Protein AF-A0A519YPD6-F1 (afdb_monomer)

Sequence (74 aa):
EYGSFEKWLEANHPKTKEEWVKLFKQTFKFTGGEIVNEFLMSIGFLPGAHDASCKISKQIMKAKPAWARKKVGK

Radius of gyration: 13.24 Å; Cα contacts (8 Å, |Δi|>4): 49; chains: 1; bounding box: 34×23×30 Å

Foldseek 3Di:
DQPDPVSVLVVVPDDDLVRQLVVCVVPHPPCHSVNSVVVCCVQQNDPDPDDPPDPCVVVVVVVCRNVNDDPPDD

pLDDT: mean 92.18, std 11.61, range [35.06, 98.44]

Structure (mmCIF, N/CA/C/O backbone):
data_AF-A0A519YPD6-F1
#
_entry.id   AF-A0A519YPD6-F1
#
loop_
_atom_site.group_PDB
_atom_site.id
_atom_site.type_symbol
_atom_site.label_atom_id
_atom_site.label_alt_id
_atom_site.label_comp_id
_atom_site.label_asym_id
_atom_site.label_entity_id
_atom_site.label_seq_id
_atom_site.pdbx_PDB_ins_code
_atom_site.Cartn_x
_atom_site.Cartn_y
_atom_site.Cartn_z
_atom_site.occupancy
_atom_site.B_iso_or_equiv
_atom_site.auth_seq_id
_atom_site.auth_comp_id
_atom_site.auth_asym_id
_atom_site.auth_atom_id
_atom_site.pdbx_PDB_model_num
ATOM 1 N N . GLU A 1 1 ? -17.490 -11.310 9.365 1.00 71.81 1 GLU A N 1
ATOM 2 C CA . GLU A 1 1 ? -16.973 -10.217 8.510 1.00 71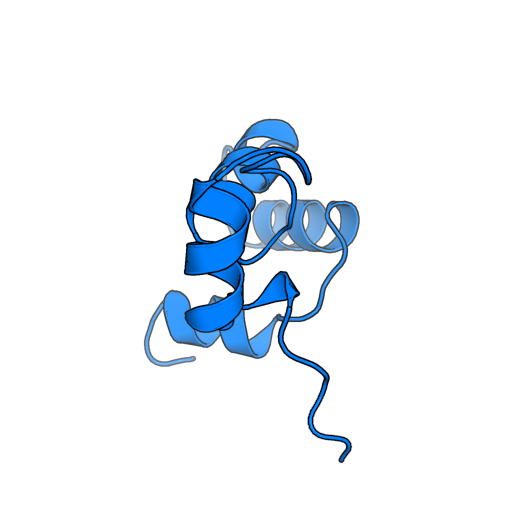.81 1 GLU A CA 1
ATOM 3 C C . GLU A 1 1 ? -15.714 -10.692 7.790 1.00 71.81 1 GLU A C 1
ATOM 5 O O . GLU A 1 1 ? -14.878 -11.248 8.479 1.00 71.81 1 GLU A O 1
ATOM 10 N N . TYR A 1 2 ? -15.638 -10.565 6.453 1.00 91.19 2 TYR A N 1
ATOM 11 C CA . TYR A 1 2 ? -14.559 -10.884 5.472 1.00 91.19 2 TYR A CA 1
ATOM 12 C C . TYR A 1 2 ? -13.659 -12.142 5.622 1.00 91.19 2 TYR A C 1
ATOM 14 O O . TYR A 1 2 ? -13.178 -12.651 4.616 1.00 91.19 2 TYR A O 1
ATOM 22 N N . GLY A 1 3 ? -13.438 -12.703 6.809 1.00 95.88 3 GLY A N 1
ATOM 23 C CA . GLY A 1 3 ? -12.693 -13.936 7.081 1.00 95.88 3 GLY A CA 1
ATOM 24 C C . GLY A 1 3 ? -11.189 -13.738 7.283 1.00 95.88 3 GLY A C 1
ATOM 25 O O . GLY A 1 3 ? -10.580 -14.498 8.026 1.00 95.88 3 GLY A O 1
ATOM 26 N N . SER A 1 4 ? -10.588 -12.722 6.661 1.00 96.75 4 SER A N 1
ATOM 27 C CA . SER A 1 4 ? -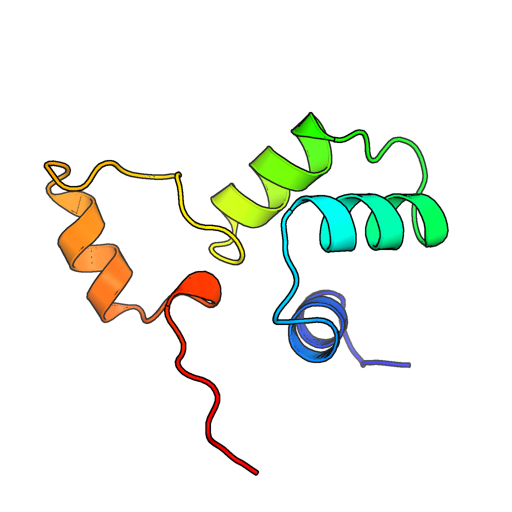9.189 -12.329 6.873 1.00 96.75 4 SER A CA 1
ATOM 28 C C . SER A 1 4 ? -8.956 -10.872 6.457 1.00 96.75 4 SER A C 1
ATOM 30 O O . SER A 1 4 ? -9.783 -10.280 5.758 1.00 96.75 4 SER A O 1
ATOM 32 N N . PHE A 1 5 ? -7.818 -10.295 6.860 1.00 96.44 5 PHE A N 1
ATOM 33 C CA . PHE A 1 5 ? -7.422 -8.950 6.428 1.00 96.44 5 PHE A CA 1
ATOM 34 C C . PHE A 1 5 ? -7.170 -8.880 4.916 1.00 96.44 5 PHE A C 1
ATOM 36 O O . PHE A 1 5 ? -7.597 -7.932 4.268 1.00 96.44 5 PHE A O 1
ATOM 43 N N . GLU A 1 6 ? -6.567 -9.920 4.336 1.00 95.81 6 GLU A N 1
ATOM 44 C CA . GLU A 1 6 ? -6.402 -10.040 2.884 1.00 95.81 6 GLU A CA 1
ATOM 45 C C . GLU A 1 6 ? -7.754 -9.984 2.162 1.00 95.81 6 GLU A C 1
ATOM 47 O O . GLU A 1 6 ? -7.940 -9.156 1.275 1.00 95.81 6 GLU A O 1
ATOM 52 N N . LYS A 1 7 ? -8.742 -10.775 2.602 1.00 96.44 7 LYS A N 1
ATOM 53 C CA . LYS A 1 7 ? -10.090 -10.753 2.014 1.00 96.44 7 LYS A CA 1
ATOM 54 C C . LYS A 1 7 ? -10.787 -9.403 2.191 1.00 96.44 7 LYS A C 1
ATOM 56 O O . LYS A 1 7 ? -11.556 -8.997 1.323 1.00 96.44 7 LYS A O 1
ATOM 61 N N . TRP A 1 8 ? -10.520 -8.691 3.287 1.00 97.38 8 TRP A N 1
ATO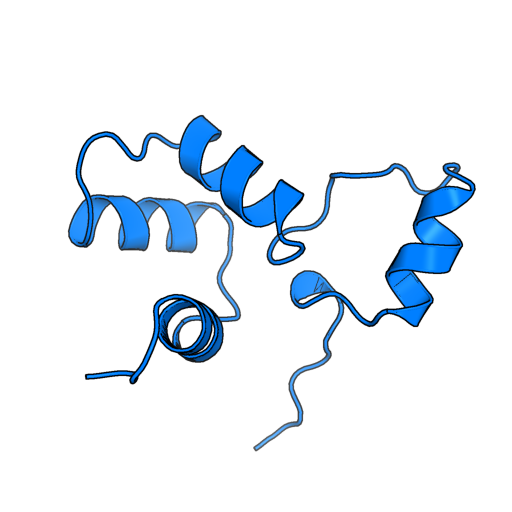M 62 C CA . TRP A 1 8 ? -10.999 -7.319 3.474 1.00 97.38 8 TRP A CA 1
ATOM 63 C C . TRP A 1 8 ? -10.344 -6.346 2.481 1.00 97.38 8 TRP A C 1
ATOM 65 O O . TRP A 1 8 ? -11.041 -5.510 1.907 1.00 97.38 8 TRP A O 1
ATOM 75 N N . LEU A 1 9 ? -9.038 -6.471 2.217 1.00 97.06 9 LEU A N 1
ATOM 76 C CA . LEU A 1 9 ? -8.347 -5.678 1.196 1.00 97.06 9 LEU A CA 1
ATOM 77 C C . LEU A 1 9 ? -8.893 -5.983 -0.203 1.00 97.06 9 LEU A C 1
ATOM 79 O O . LEU A 1 9 ? -9.195 -5.064 -0.961 1.00 97.06 9 LEU A O 1
ATOM 83 N N . GLU A 1 10 ? -9.080 -7.258 -0.542 1.00 95.12 10 GLU A N 1
ATOM 84 C CA . GLU A 1 10 ? -9.633 -7.661 -1.837 1.00 95.12 10 GLU A CA 1
ATOM 85 C C . GLU A 1 10 ? -11.057 -7.150 -2.049 1.00 95.12 10 GLU A C 1
ATOM 87 O O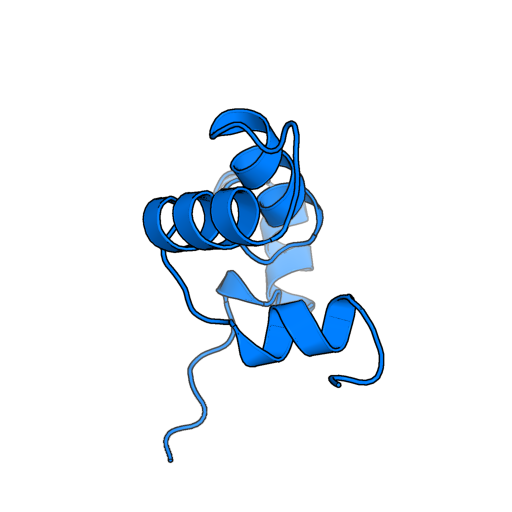 . GLU A 1 10 ? -11.357 -6.630 -3.120 1.00 95.12 10 GLU A O 1
ATOM 92 N N . ALA A 1 11 ? -11.913 -7.221 -1.028 1.00 95.31 11 ALA A N 1
ATOM 93 C CA . ALA A 1 11 ? -13.281 -6.718 -1.115 1.00 95.31 11 ALA A CA 1
ATOM 94 C C . ALA A 1 11 ? -13.365 -5.190 -1.264 1.00 95.31 11 ALA A C 1
ATOM 96 O O . ALA A 1 11 ? -14.344 -4.673 -1.800 1.00 95.31 11 ALA A O 1
ATOM 97 N N . ASN A 1 12 ? -12.349 -4.463 -0.793 1.00 95.44 12 ASN A N 1
ATOM 98 C CA . ASN A 1 12 ? -12.253 -3.015 -0.955 1.00 95.44 12 ASN A CA 1
ATOM 99 C C . ASN A 1 12 ? -11.541 -2.598 -2.249 1.00 95.44 12 ASN A C 1
ATOM 101 O O . ASN A 1 12 ? -11.652 -1.439 -2.645 1.00 95.44 12 ASN A O 1
ATOM 105 N N . HIS A 1 13 ? -10.821 -3.503 -2.909 1.00 94.06 13 HIS A N 1
ATOM 106 C CA . HIS A 1 13 ? -10.119 -3.231 -4.156 1.00 94.06 13 HIS A CA 1
ATOM 107 C C . HIS A 1 13 ? -11.083 -3.265 -5.365 1.00 94.06 13 HIS A C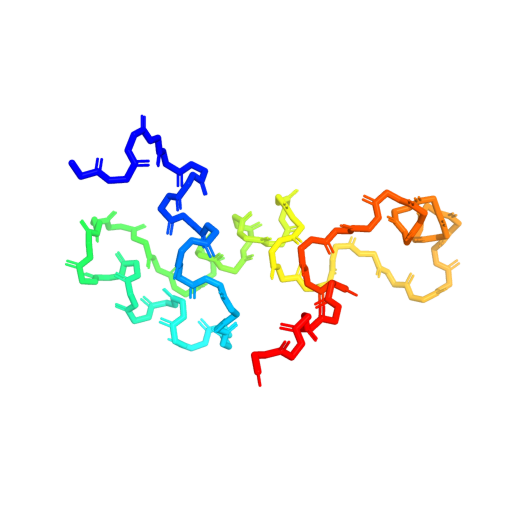 1
ATOM 109 O O . HIS A 1 13 ? -11.971 -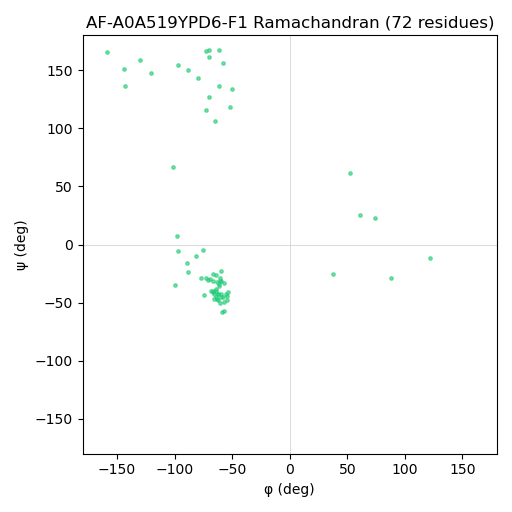4.116 -5.423 1.00 94.06 13 HIS A O 1
ATOM 115 N N . PRO A 1 14 ? -10.907 -2.400 -6.383 1.00 95.19 14 PRO A N 1
ATOM 116 C CA . PRO A 1 14 ? -9.882 -1.364 -6.507 1.00 95.19 14 PRO A CA 1
ATOM 117 C C . PRO A 1 14 ? -10.296 -0.025 -5.889 1.00 95.19 14 PRO A C 1
ATOM 119 O O . PRO A 1 14 ? -11.470 0.340 -5.897 1.00 95.19 14 PRO A O 1
ATOM 122 N N . LYS A 1 15 ? -9.292 0.718 -5.419 1.00 95.62 15 LYS A N 1
ATOM 123 C CA . LYS A 1 15 ? -9.391 2.079 -4.876 1.00 95.62 15 LYS A CA 1
ATOM 124 C C . LYS A 1 15 ? -8.157 2.888 -5.261 1.00 95.62 15 LYS A C 1
ATOM 126 O O . LYS A 1 15 ? -7.078 2.307 -5.416 1.00 95.62 15 LYS A O 1
ATOM 131 N N . THR A 1 16 ? -8.302 4.203 -5.390 1.00 95.75 16 THR A N 1
ATOM 132 C CA . THR A 1 16 ? -7.159 5.123 -5.501 1.00 95.75 16 THR A CA 1
ATOM 133 C C . THR A 1 16 ? -6.404 5.216 -4.172 1.00 95.75 16 THR A C 1
ATOM 135 O O . THR A 1 16 ? -6.900 4.778 -3.129 1.00 95.75 16 THR A O 1
ATOM 138 N N . LYS A 1 17 ? -5.199 5.804 -4.179 1.00 96.19 17 LYS A N 1
ATOM 139 C CA . LYS A 1 17 ? -4.421 6.048 -2.952 1.00 96.19 17 LYS A CA 1
ATOM 140 C C . LYS A 1 17 ? -5.243 6.842 -1.932 1.00 96.19 17 LYS A C 1
ATOM 142 O O . LYS A 1 17 ? -5.282 6.485 -0.760 1.00 96.19 17 LYS A O 1
ATOM 147 N N . GLU A 1 18 ? -5.943 7.880 -2.370 1.00 97.50 18 GLU A N 1
ATOM 148 C CA . GLU A 1 18 ? -6.738 8.767 -1.517 1.00 97.50 18 GLU A CA 1
ATOM 149 C C . GLU A 1 18 ? -7.920 8.023 -0.886 1.00 97.50 18 GLU A C 1
ATOM 151 O O . GLU A 1 18 ? -8.188 8.166 0.310 1.00 97.50 18 GLU A O 1
ATOM 156 N N . GLU A 1 19 ? -8.600 7.186 -1.671 1.00 98.25 19 GLU A N 1
ATOM 157 C CA . GLU A 1 19 ? -9.696 6.342 -1.193 1.00 98.25 19 GLU A CA 1
ATOM 158 C C . GLU A 1 19 ? -9.211 5.308 -0.172 1.00 98.25 19 GLU A C 1
ATOM 160 O O . GLU A 1 19 ? -9.871 5.093 0.847 1.00 98.25 19 GLU A O 1
ATOM 165 N N . TRP A 1 20 ? -8.040 4.709 -0.403 1.00 98.12 20 TRP A N 1
ATOM 166 C CA . TRP A 1 20 ? -7.398 3.813 0.555 1.00 98.12 20 TRP A CA 1
ATOM 167 C C . TRP A 1 20 ? -7.029 4.522 1.853 1.00 98.12 20 TRP A C 1
ATOM 169 O O . TRP A 1 20 ? -7.351 4.021 2.927 1.00 98.12 20 TRP A O 1
ATOM 179 N N . VAL A 1 21 ? -6.411 5.701 1.777 1.00 98.19 21 VAL A N 1
ATOM 180 C CA . VAL A 1 21 ? -6.059 6.496 2.961 1.00 98.19 21 VAL A CA 1
ATOM 181 C C . VAL A 1 21 ? -7.311 6.847 3.761 1.00 98.19 21 VAL A C 1
ATOM 183 O O . VAL A 1 21 ? -7.309 6.732 4.987 1.00 98.19 21 VAL A O 1
ATOM 186 N N . LYS A 1 22 ? -8.401 7.238 3.091 1.00 98.38 22 LYS A N 1
ATOM 187 C CA . LYS A 1 22 ? -9.677 7.525 3.754 1.00 98.38 22 LYS A CA 1
ATOM 188 C C . LYS A 1 22 ? -10.234 6.288 4.459 1.00 98.38 22 LYS A C 1
ATOM 190 O O . LYS A 1 22 ? -10.593 6.385 5.630 1.00 98.38 22 LYS A O 1
ATOM 195 N N . LEU A 1 23 ? -10.263 5.142 3.779 1.00 98.44 23 LEU A N 1
ATOM 196 C CA . LEU A 1 23 ? -10.742 3.882 4.346 1.00 98.44 23 LEU A CA 1
ATOM 197 C C . LEU A 1 23 ? -9.909 3.464 5.565 1.00 98.44 23 LEU A C 1
ATOM 199 O O . LEU A 1 23 ? -10.453 3.218 6.637 1.00 98.44 23 LEU A O 1
ATOM 203 N N . PHE A 1 24 ? -8.583 3.457 5.437 1.00 98.31 24 PHE A N 1
ATOM 204 C CA . PHE A 1 24 ? -7.687 3.080 6.528 1.00 98.31 24 PHE A CA 1
ATOM 205 C C . PHE A 1 24 ? -7.809 4.008 7.738 1.00 98.31 24 PHE A C 1
ATOM 207 O O . PHE A 1 24 ? -7.734 3.514 8.857 1.00 98.31 24 PHE A O 1
ATOM 214 N N . LYS A 1 25 ? -8.034 5.316 7.548 1.00 97.44 25 LYS A N 1
ATOM 215 C CA . LYS A 1 25 ? -8.285 6.262 8.653 1.00 97.44 25 LYS A CA 1
ATOM 216 C C . LYS A 1 25 ? -9.629 6.040 9.348 1.00 97.44 25 LYS A C 1
ATOM 218 O O . LYS A 1 25 ? -9.760 6.360 10.524 1.00 97.44 25 LYS A O 1
ATOM 223 N N . GLN A 1 26 ? -10.630 5.537 8.625 1.00 97.81 26 GLN A N 1
ATOM 224 C CA . GLN A 1 26 ? -11.937 5.197 9.194 1.00 97.81 26 GLN A CA 1
ATOM 225 C C . GLN A 1 26 ? -11.897 3.877 9.974 1.00 97.81 26 GLN A C 1
ATOM 227 O O . GLN A 1 26 ? -12.669 3.705 10.912 1.00 97.81 26 GLN A O 1
ATOM 232 N N . THR A 1 27 ? -11.010 2.953 9.595 1.00 97.88 27 THR A N 1
ATOM 233 C CA . THR A 1 27 ? -10.942 1.602 10.173 1.00 97.88 27 THR A CA 1
ATOM 234 C C . THR A 1 27 ? -9.845 1.442 11.231 1.00 97.88 27 THR A C 1
ATOM 236 O O . THR A 1 27 ? -10.037 0.724 12.208 1.00 97.88 27 THR A O 1
ATOM 239 N N . PHE A 1 28 ? -8.702 2.109 11.069 1.00 97.69 28 PHE A N 1
ATOM 240 C CA . PHE A 1 28 ? -7.502 1.919 11.886 1.00 97.69 28 PHE A CA 1
ATOM 241 C C . PHE A 1 28 ? -6.945 3.251 12.402 1.00 97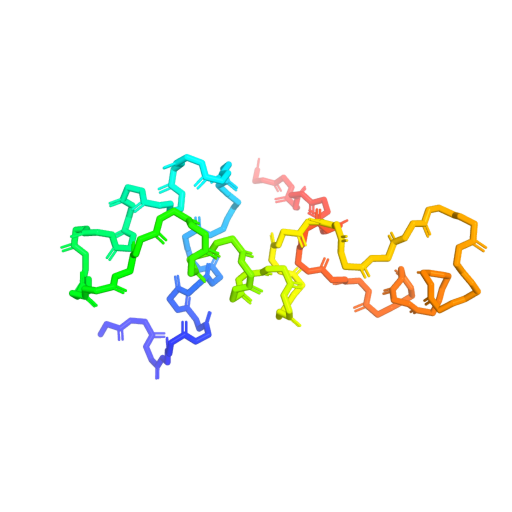.69 28 PHE A C 1
ATOM 243 O O . PHE A 1 28 ? -7.188 4.319 11.841 1.00 97.69 28 PHE A O 1
ATOM 250 N N . LYS A 1 29 ? -6.152 3.189 13.477 1.00 97.75 29 LYS A N 1
ATOM 251 C CA . LYS A 1 29 ? -5.418 4.345 14.016 1.00 97.75 29 LYS A CA 1
ATOM 252 C C . LYS A 1 29 ? -3.979 4.356 13.498 1.00 97.75 29 LYS A C 1
ATOM 254 O O . LYS A 1 29 ? -3.431 3.306 13.187 1.00 97.75 29 LYS A O 1
ATOM 259 N N . PHE A 1 30 ? -3.368 5.542 13.452 1.00 96.44 30 PHE A N 1
ATOM 260 C CA . PHE A 1 30 ? -1.971 5.750 13.029 1.00 96.44 30 PHE A CA 1
ATOM 261 C C . PHE A 1 30 ? -1.656 5.331 11.582 1.00 96.44 30 PHE A C 1
ATOM 263 O O . PHE A 1 30 ? -0.511 5.075 11.229 1.00 96.44 30 PHE A O 1
ATOM 270 N N . THR A 1 31 ? -2.660 5.325 10.710 1.00 97.00 31 THR A N 1
ATOM 271 C CA . THR A 1 31 ? -2.541 4.991 9.285 1.00 97.00 31 THR A CA 1
ATOM 272 C C . THR A 1 31 ? -2.519 6.266 8.437 1.00 97.00 31 THR A C 1
ATOM 274 O O . THR A 1 31 ? -3.449 6.598 7.700 1.00 97.00 31 THR A O 1
ATOM 277 N N . GLY A 1 32 ? -1.442 7.044 8.596 1.00 94.88 32 GLY A N 1
ATOM 278 C CA . GLY A 1 32 ? -1.187 8.250 7.801 1.00 94.88 32 GLY A CA 1
ATOM 279 C C . GLY A 1 32 ? -1.033 7.957 6.302 1.00 94.88 32 GLY A C 1
ATOM 280 O O . GLY A 1 32 ? -0.874 6.808 5.899 1.00 94.88 32 GLY A O 1
ATOM 281 N N . GLY A 1 33 ? -1.060 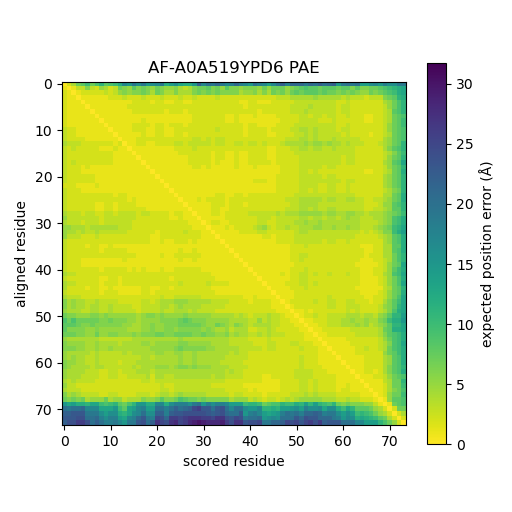9.006 5.472 1.00 97.38 33 GLY A N 1
ATOM 282 C CA . GLY A 1 33 ? -1.034 8.873 4.008 1.00 97.38 33 GLY A CA 1
ATOM 283 C C . GLY A 1 33 ? 0.144 8.047 3.481 1.00 97.38 33 GLY A C 1
ATOM 284 O O . GLY A 1 33 ? -0.063 7.117 2.705 1.00 97.38 33 GLY A O 1
ATOM 285 N N . GLU A 1 34 ? 1.352 8.342 3.964 1.00 98.00 34 GLU A N 1
ATOM 286 C CA . GLU A 1 34 ? 2.570 7.620 3.574 1.00 98.00 34 GLU A CA 1
ATOM 287 C C . GLU A 1 34 ? 2.582 6.181 4.092 1.00 98.00 34 GLU A C 1
ATOM 289 O O . GLU A 1 34 ? 2.898 5.267 3.346 1.00 98.00 34 GLU A O 1
ATOM 294 N N . ILE A 1 35 ? 2.122 5.941 5.324 1.00 97.94 35 ILE A N 1
ATOM 295 C CA . ILE A 1 35 ? 2.046 4.579 5.880 1.00 97.94 35 ILE A CA 1
ATOM 296 C C . ILE A 1 35 ? 1.139 3.692 5.019 1.00 97.94 35 ILE A C 1
ATOM 298 O O . ILE A 1 35 ? 1.504 2.566 4.692 1.00 97.94 35 ILE A O 1
ATOM 302 N N . VAL A 1 36 ? -0.033 4.199 4.623 1.00 98.38 36 VAL A N 1
ATOM 303 C CA . VAL A 1 36 ? -0.971 3.456 3.767 1.00 98.38 36 VAL A CA 1
ATOM 304 C C . VAL A 1 36 ? -0.392 3.249 2.366 1.00 98.38 36 VAL A C 1
ATOM 306 O O . VAL A 1 36 ? -0.542 2.165 1.807 1.00 98.38 36 VAL A O 1
ATOM 309 N N . ASN A 1 37 ? 0.285 4.260 1.814 1.00 98.19 37 ASN A N 1
ATOM 310 C CA . ASN A 1 37 ? 0.953 4.170 0.518 1.00 98.19 37 ASN A CA 1
ATOM 311 C C . ASN A 1 37 ? 2.008 3.064 0.495 1.00 98.19 37 ASN A C 1
ATOM 313 O O . ASN A 1 37 ? 1.902 2.142 -0.310 1.00 98.19 37 ASN A O 1
ATOM 317 N N . GLU A 1 38 ? 2.983 3.144 1.403 1.00 98.19 38 GLU A N 1
ATOM 318 C CA . GLU A 1 38 ? 4.104 2.209 1.476 1.00 98.19 38 GLU A CA 1
ATOM 319 C C . GLU A 1 38 ? 3.618 0.792 1.765 1.00 98.19 38 GLU A C 1
ATOM 321 O O . GLU A 1 38 ? 4.032 -0.158 1.099 1.00 98.19 38 GLU A O 1
ATOM 326 N N . PHE A 1 39 ? 2.666 0.643 2.692 1.00 98.19 39 PHE A N 1
ATOM 327 C CA . PHE A 1 39 ? 2.062 -0.651 2.981 1.00 98.19 39 PHE A CA 1
ATOM 328 C C . PHE A 1 39 ? 1.435 -1.266 1.724 1.00 98.19 39 PHE A C 1
ATOM 330 O O . PHE A 1 39 ? 1.841 -2.352 1.311 1.00 98.19 39 PHE A O 1
ATOM 337 N N . LEU A 1 40 ? 0.495 -0.575 1.071 1.00 98.19 40 LEU A N 1
ATOM 338 C CA . LEU A 1 40 ? -0.215 -1.116 -0.093 1.00 98.19 40 LEU A CA 1
ATOM 339 C C . LEU A 1 40 ? 0.694 -1.319 -1.308 1.00 98.19 40 LEU A C 1
ATOM 341 O O . LEU A 1 40 ? 0.463 -2.243 -2.090 1.00 98.19 40 LEU A O 1
ATOM 345 N N . MET A 1 41 ? 1.721 -0.486 -1.469 1.00 97.12 41 MET A N 1
ATOM 346 C CA . MET A 1 41 ? 2.743 -0.663 -2.494 1.00 97.12 41 MET A CA 1
ATOM 347 C C . MET A 1 41 ? 3.563 -1.933 -2.234 1.00 97.12 41 MET A C 1
ATOM 349 O O . MET A 1 41 ? 3.711 -2.755 -3.139 1.00 97.12 41 MET A O 1
ATOM 353 N N . SER A 1 42 ? 4.017 -2.147 -0.992 1.00 96.44 42 SER A N 1
ATOM 354 C CA . SER A 1 42 ? 4.818 -3.320 -0.609 1.00 96.44 42 SER A CA 1
ATOM 355 C C . SER A 1 42 ? 4.093 -4.653 -0.820 1.00 96.44 42 SER A C 1
ATOM 357 O O . SER A 1 42 ? 4.725 -5.646 -1.171 1.00 96.44 42 SER A O 1
ATOM 359 N N . ILE A 1 43 ? 2.762 -4.671 -0.682 1.00 96.38 43 ILE A N 1
ATOM 360 C CA . ILE A 1 43 ? 1.934 -5.870 -0.892 1.00 96.38 43 ILE A CA 1
ATOM 361 C C . ILE A 1 43 ? 1.282 -5.934 -2.285 1.00 96.38 43 ILE A C 1
ATOM 363 O O . ILE A 1 43 ? 0.444 -6.795 -2.547 1.00 96.38 43 ILE A O 1
ATOM 367 N N . GLY A 1 44 ? 1.632 -5.023 -3.198 1.00 95.81 44 GLY A N 1
ATOM 368 C CA . GLY A 1 44 ? 1.183 -5.068 -4.592 1.00 95.81 44 GLY A CA 1
ATOM 369 C C . GLY A 1 44 ? -0.283 -4.680 -4.827 1.00 95.81 44 GLY A C 1
ATOM 370 O O . GLY A 1 44 ? -0.850 -5.052 -5.857 1.00 95.81 44 GLY A O 1
ATOM 371 N N . PHE A 1 45 ? -0.896 -3.912 -3.924 1.00 96.94 45 PHE A N 1
ATOM 372 C CA . PHE A 1 45 ? -2.218 -3.295 -4.110 1.00 96.94 45 PHE A CA 1
ATOM 373 C C . PHE A 1 45 ? -2.157 -1.919 -4.777 1.00 96.94 45 PHE A C 1
ATOM 375 O O . PHE A 1 45 ? -3.130 -1.522 -5.421 1.00 96.94 45 PHE A O 1
ATOM 382 N N . LEU A 1 46 ? -1.018 -1.230 -4.673 1.00 96.69 46 LEU A N 1
ATOM 383 C CA . LEU A 1 46 ? -0.701 -0.019 -5.428 1.00 96.69 46 LEU A CA 1
ATOM 384 C C . LEU A 1 46 ? 0.569 -0.228 -6.272 1.00 96.69 46 LEU A C 1
ATOM 386 O O . LEU A 1 46 ? 1.453 -0.988 -5.867 1.00 96.69 46 LEU A O 1
ATOM 390 N N . PRO A 1 47 ? 0.673 0.414 -7.450 1.00 94.38 47 PRO A N 1
ATOM 391 C CA . PRO A 1 47 ? 1.910 0.428 -8.222 1.00 94.38 47 PRO A CA 1
ATOM 392 C C . PRO A 1 47 ? 2.956 1.341 -7.558 1.00 94.38 47 PRO A C 1
ATOM 394 O O . PRO A 1 47 ? 2.622 2.155 -6.701 1.00 94.38 47 PRO A O 1
ATOM 397 N N . GLY A 1 48 ? 4.214 1.240 -7.997 1.00 92.88 48 GLY A N 1
ATOM 398 C CA . GLY A 1 48 ? 5.289 2.166 -7.602 1.00 92.88 48 GLY A CA 1
ATOM 399 C C . GLY A 1 48 ? 6.506 1.518 -6.940 1.00 92.88 48 GLY A C 1
ATOM 400 O O . GLY A 1 48 ? 7.541 2.161 -6.854 1.00 92.88 48 GLY A O 1
ATOM 401 N N . ALA A 1 49 ? 6.430 0.237 -6.554 1.00 94.31 49 ALA A N 1
ATOM 402 C CA . ALA A 1 49 ? 7.559 -0.459 -5.918 1.00 94.31 49 ALA A CA 1
ATOM 403 C C . ALA A 1 49 ? 8.783 -0.612 -6.842 1.00 94.31 49 ALA A C 1
ATOM 405 O O . ALA A 1 49 ? 9.908 -0.769 -6.377 1.00 94.31 49 ALA A O 1
ATOM 406 N N . HIS A 1 50 ? 8.560 -0.623 -8.160 1.00 93.75 50 HIS A N 1
ATOM 407 C CA . HIS A 1 50 ? 9.602 -0.803 -9.163 1.00 93.75 50 HIS A CA 1
ATOM 408 C C . HIS A 1 50 ? 9.330 0.060 -10.392 1.00 93.75 50 HIS A C 1
ATOM 410 O O . HIS A 1 50 ? 8.219 0.054 -10.927 1.00 93.75 50 HIS A O 1
ATOM 416 N N . ASP A 1 51 ? 10.378 0.705 -10.899 1.00 91.06 51 ASP A N 1
ATOM 417 C CA . ASP A 1 51 ? 10.330 1.451 -12.153 1.00 91.06 51 ASP A CA 1
ATOM 418 C C . ASP A 1 51 ? 10.192 0.540 -13.380 1.00 91.06 51 ASP A C 1
ATOM 420 O O . ASP A 1 51 ? 10.529 -0.650 -13.360 1.00 91.06 51 ASP A O 1
ATOM 424 N N . ALA A 1 52 ? 9.760 1.120 -14.502 1.00 84.81 52 ALA A N 1
ATOM 425 C CA . ALA A 1 52 ? 9.590 0.407 -15.769 1.00 84.81 52 ALA A CA 1
ATOM 426 C C . ALA A 1 52 ? 10.898 -0.206 -16.315 1.00 84.81 52 ALA A C 1
ATOM 428 O O . ALA A 1 52 ? 10.868 -1.232 -16.995 1.00 84.81 52 ALA A O 1
ATOM 429 N N . SER A 1 53 ? 12.052 0.392 -16.002 1.00 91.56 53 SER A N 1
ATOM 430 C CA . SER A 1 53 ? 13.377 -0.118 -16.383 1.00 91.56 53 SER A CA 1
ATOM 431 C C . SER A 1 53 ? 13.896 -1.220 -15.447 1.00 91.56 53 SER A C 1
ATOM 433 O O . SER A 1 53 ? 14.887 -1.885 -15.763 1.00 91.56 53 SER A O 1
ATOM 435 N N . CYS A 1 54 ? 13.234 -1.463 -14.310 1.00 93.94 54 CYS A N 1
ATOM 436 C CA . CYS A 1 54 ? 13.661 -2.461 -13.340 1.00 93.94 54 CYS A CA 1
ATOM 437 C C . CYS A 1 54 ? 13.464 -3.884 -13.886 1.00 93.94 54 CYS A C 1
ATOM 439 O O . CYS A 1 54 ? 12.362 -4.293 -14.256 1.00 93.94 54 CYS A O 1
ATOM 441 N N . LYS A 1 55 ? 14.525 -4.701 -13.868 1.00 93.00 55 LYS A N 1
ATOM 442 C CA . LYS A 1 55 ? 14.468 -6.103 -14.328 1.00 93.00 55 LYS A CA 1
ATOM 443 C C . LYS A 1 55 ? 13.459 -6.947 -13.534 1.00 93.00 55 LYS A C 1
ATOM 445 O O . LYS A 1 55 ? 12.853 -7.855 -14.102 1.00 93.00 55 LYS A O 1
ATOM 450 N N . ILE A 1 56 ? 13.254 -6.623 -12.254 1.00 94.44 56 ILE A N 1
ATOM 451 C CA . ILE A 1 56 ? 12.300 -7.308 -11.367 1.00 94.44 56 ILE A CA 1
ATOM 452 C C . ILE A 1 56 ? 10.849 -6.957 -11.714 1.00 94.44 56 ILE A C 1
ATOM 454 O O . ILE A 1 56 ? 9.979 -7.817 -11.599 1.00 94.44 56 ILE A O 1
ATOM 458 N N . SER A 1 57 ? 10.588 -5.763 -12.260 1.00 91.94 57 SER A N 1
ATOM 459 C CA . SER A 1 57 ? 9.242 -5.350 -12.688 1.00 91.94 57 SER A CA 1
ATOM 460 C C . SER A 1 57 ? 8.612 -6.368 -13.653 1.00 91.94 57 SER A C 1
ATOM 462 O O . SER A 1 57 ? 7.464 -6.779 -13.483 1.00 91.94 57 SER A O 1
ATOM 464 N N . LYS A 1 58 ? 9.401 -6.918 -14.591 1.00 89.94 58 LYS A N 1
ATOM 465 C CA . LYS A 1 58 ? 8.948 -7.980 -15.512 1.00 89.94 58 LYS A CA 1
ATOM 466 C C . LYS A 1 58 ? 8.521 -9.267 -14.801 1.00 89.94 58 LYS A C 1
ATOM 468 O O . LYS A 1 58 ? 7.640 -9.964 -15.299 1.00 89.94 58 LYS A O 1
ATOM 473 N N . GLN A 1 59 ? 9.159 -9.616 -13.685 1.00 93.06 59 GLN A N 1
ATOM 474 C CA . GLN A 1 59 ? 8.804 -10.800 -12.900 1.00 93.06 59 GLN A CA 1
ATOM 475 C C . GLN A 1 59 ? 7.508 -10.556 -12.124 1.00 93.06 59 GLN A C 1
ATOM 477 O O . GLN A 1 59 ? 6.604 -11.386 -12.172 1.00 93.06 59 GLN A O 1
ATOM 482 N N . ILE A 1 60 ? 7.375 -9.378 -11.510 1.00 92.19 60 ILE A N 1
ATOM 483 C CA . ILE A 1 60 ? 6.166 -8.965 -10.789 1.00 92.19 60 ILE A CA 1
ATOM 484 C C . ILE A 1 60 ? 4.952 -8.986 -11.712 1.00 92.19 60 ILE A C 1
ATOM 486 O O . ILE A 1 60 ? 3.937 -9.575 -11.362 1.00 92.19 60 ILE A O 1
ATOM 490 N N . MET A 1 61 ? 5.060 -8.454 -12.931 1.00 91.06 61 MET A N 1
ATOM 491 C CA . MET A 1 61 ? 3.946 -8.478 -13.887 1.00 91.06 61 MET A CA 1
ATOM 492 C C . MET A 1 61 ? 3.438 -9.894 -14.193 1.00 91.06 61 MET A C 1
ATOM 494 O O . MET A 1 61 ? 2.236 -10.084 -14.385 1.00 91.06 61 MET A O 1
ATOM 498 N N . LYS A 1 62 ? 4.317 -10.907 -14.185 1.00 91.94 62 LYS A N 1
ATOM 499 C CA . LYS A 1 62 ? 3.916 -12.315 -14.354 1.00 91.94 62 LYS A CA 1
ATOM 500 C C . LYS A 1 62 ? 3.163 -12.859 -13.139 1.00 91.94 62 LYS A C 1
ATOM 502 O O . LYS A 1 62 ? 2.289 -13.703 -13.315 1.00 91.94 62 LYS A O 1
ATOM 507 N N . ALA A 1 63 ? 3.462 -12.355 -11.942 1.00 92.06 63 ALA A N 1
ATOM 508 C CA . ALA A 1 63 ? 2.764 -12.696 -10.703 1.00 92.06 63 ALA A CA 1
ATOM 509 C C . ALA A 1 63 ? 1.379 -12.031 -10.578 1.00 92.06 63 ALA A C 1
ATOM 511 O O . ALA A 1 63 ? 0.646 -12.340 -9.644 1.00 92.06 63 ALA A O 1
ATOM 512 N N . LYS A 1 64 ? 0.995 -11.160 -11.527 1.00 93.06 64 LYS A N 1
ATOM 513 C CA . LYS A 1 64 ? -0.324 -10.503 -11.590 1.00 93.06 64 LYS A CA 1
ATOM 514 C C . LYS A 1 6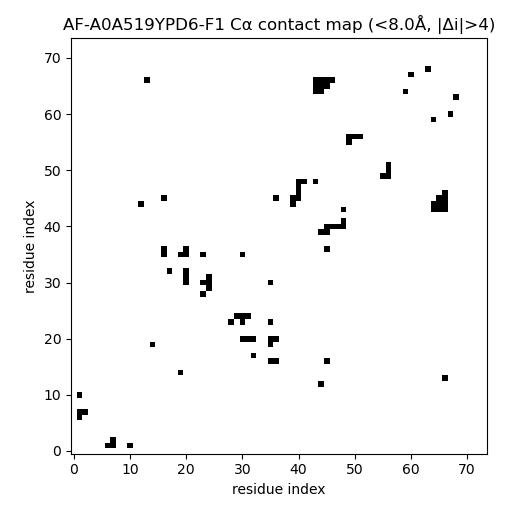4 ? -0.688 -9.809 -10.262 1.00 93.06 64 LYS A C 1
ATOM 516 O O . LYS A 1 64 ? -1.689 -10.178 -9.637 1.00 93.06 64 LYS A O 1
ATOM 521 N N . PRO A 1 65 ? 0.109 -8.813 -9.822 1.00 94.25 65 PRO A N 1
ATOM 522 C CA . PRO A 1 65 ? -0.158 -8.087 -8.585 1.00 94.25 65 PRO A CA 1
ATOM 523 C C . PRO A 1 65 ? -1.546 -7.451 -8.640 1.00 94.25 65 PRO A C 1
ATOM 525 O O . PRO A 1 65 ? -2.065 -7.183 -9.728 1.00 94.25 65 PRO A O 1
ATOM 528 N N . ALA A 1 66 ? -2.142 -7.191 -7.478 1.00 95.44 66 ALA A N 1
ATOM 529 C CA . ALA A 1 66 ? -3.519 -6.720 -7.396 1.00 95.44 66 ALA A CA 1
ATOM 530 C C . ALA A 1 66 ? -3.757 -5.452 -8.228 1.00 95.44 66 ALA A C 1
ATOM 532 O O . ALA A 1 66 ? -4.711 -5.418 -9.001 1.00 95.44 66 ALA A O 1
ATOM 533 N N . TRP A 1 67 ? -2.836 -4.483 -8.189 1.00 94.56 67 TRP A N 1
ATOM 534 C CA . TRP A 1 67 ? -2.926 -3.256 -8.996 1.00 94.56 67 TRP A CA 1
ATOM 535 C C . TRP A 1 67 ? -2.956 -3.488 -10.519 1.00 94.56 67 TRP A C 1
ATOM 537 O O . TRP A 1 67 ? -3.441 -2.630 -11.253 1.00 94.56 67 TRP A O 1
ATOM 547 N N . ALA A 1 68 ? -2.455 -4.626 -11.011 1.00 93.12 68 ALA A N 1
ATOM 548 C CA . ALA A 1 68 ? -2.420 -4.966 -12.436 1.00 93.12 68 ALA A CA 1
ATOM 549 C C . ALA A 1 68 ? -3.595 -5.856 -12.878 1.00 93.12 68 ALA A C 1
ATOM 551 O O . ALA A 1 68 ? -3.736 -6.152 -14.071 1.00 93.12 68 ALA A O 1
ATOM 552 N N . ARG A 1 69 ? -4.440 -6.321 -11.948 1.00 90.75 69 ARG A N 1
ATOM 553 C CA . ARG A 1 69 ? -5.596 -7.158 -12.281 1.00 90.75 69 ARG A CA 1
ATOM 554 C C . ARG A 1 69 ? -6.664 -6.295 -12.953 1.00 90.75 69 ARG A C 1
ATOM 556 O O . ARG A 1 69 ? -7.236 -5.398 -12.341 1.00 90.75 69 ARG A O 1
ATOM 563 N N . LYS A 1 70 ? -6.961 -6.574 -14.227 1.00 69.31 70 LYS A N 1
ATOM 564 C CA . LYS A 1 70 ? -8.132 -5.991 -14.898 1.00 69.31 70 LYS A CA 1
ATOM 565 C C . LYS A 1 70 ? -9.385 -6.454 -14.155 1.00 69.31 70 LYS A C 1
ATOM 567 O O . LYS A 1 70 ? -9.478 -7.638 -13.830 1.00 69.31 70 LYS A O 1
ATOM 572 N N . LYS A 1 71 ? -10.343 -5.550 -13.905 1.00 61.00 71 LYS A N 1
ATOM 573 C CA . LYS A 1 71 ? -11.668 -5.953 -13.415 1.00 61.00 71 LYS A CA 1
ATOM 574 C C . LYS A 1 71 ? -12.191 -7.030 -14.364 1.00 61.00 71 LYS A C 1
ATOM 576 O O . LYS A 1 71 ? -12.347 -6.761 -15.555 1.00 61.00 71 LYS A O 1
ATOM 581 N N . VAL A 1 72 ? -12.430 -8.236 -13.854 1.00 52.75 72 VAL A N 1
ATOM 582 C CA . VAL A 1 72 ? -13.325 -9.163 -14.544 1.00 52.75 72 VAL A CA 1
ATOM 583 C C . VAL A 1 72 ? -14.670 -8.459 -14.482 1.00 52.75 72 VAL A C 1
ATOM 585 O O . VAL A 1 72 ? -15.204 -8.255 -13.392 1.00 52.75 72 VAL A O 1
ATOM 588 N N . GLY A 1 73 ? -15.103 -7.922 -15.623 1.00 46.56 73 GLY A N 1
ATOM 589 C CA . GLY A 1 73 ? -16.375 -7.225 -15.731 1.00 46.56 73 GLY A CA 1
ATOM 590 C C . GLY A 1 73 ? -17.469 -8.096 -15.130 1.00 46.56 73 GLY A C 1
ATOM 591 O O . GLY A 1 73 ? -17.495 -9.305 -15.364 1.00 46.56 73 GLY A O 1
ATOM 592 N N . LYS A 1 74 ? -18.306 -7.475 -14.307 1.00 35.06 74 LYS A N 1
ATOM 593 C CA . LYS A 1 74 ? -19.629 -8.011 -14.035 1.00 35.06 74 LYS A CA 1
ATOM 594 C C . LYS A 1 74 ? -20.528 -7.617 -15.196 1.00 35.06 74 LYS A C 1
ATOM 596 O O . LYS A 1 74 ? -20.360 -6.463 -15.656 1.00 35.06 74 LYS A O 1
#

Secondary structure (DSSP, 8-state):
--SSHHHHHHHH-S--HHHHHHHHHHH-SS--HHHHHHHHHHTTSSS-SS-TT-TTHHHHHHT--GGG------

Solvent-accessible surface area (backbone atoms only — not comparable to full-atom values): 4571 Å² total; per-residue (Å²): 127,72,84,43,70,66,48,46,52,55,72,59,53,87,64,55,72,68,56,46,30,52,50,40,52,75,75,44,81,93,41,47,65,64,57,43,47,53,52,35,22,75,72,28,57,36,78,76,81,55,54,92,87,37,80,63,41,65,56,48,62,74,69,54,37,60,58,70,54,72,79,78,79,129

Mean predicted aligned error: 3.9 Å